Protein AF-A0A3D2S5K7-F1 (afdb_monomer_lite)

Secondary structure (DSSP, 8-state):
-EEEEESS---HHHHHHHHHHTT--GGGEEEEE--SSGGGHHHHHHHTTHHHHHHHHHT----SS---HHHHHHHHHHHS-SEEEEEEEEETTTT-GGGGHHHHHHHHHHHHHTTEEEEEEEEEGGG--TTTHHHHHTT-SEEEEPPPP-

Structure (mmCIF, N/CA/C/O backbone):
data_AF-A0A3D2S5K7-F1
#
_entry.id   AF-A0A3D2S5K7-F1
#
loop_
_atom_site.group_PDB
_atom_site.id
_atom_site.type_symbol
_atom_site.label_atom_id
_atom_site.label_alt_id
_atom_site.label_comp_id
_atom_site.label_asym_id
_atom_site.label_entity_id
_atom_site.label_seq_id
_atom_site.pdbx_PDB_ins_code
_atom_site.Cartn_x
_atom_site.Cartn_y
_atom_site.Cartn_z
_atom_site.occupancy
_atom_site.B_iso_or_equiv
_atom_site.auth_seq_id
_atom_site.auth_comp_id
_atom_site.auth_asym_id
_atom_site.auth_atom_id
_atom_site.pdbx_PDB_model_num
ATOM 1 N N . ILE A 1 1 ? 18.598 -6.506 -13.836 1.00 95.75 1 ILE A N 1
ATOM 2 C CA . ILE A 1 1 ? 17.873 -5.226 -13.661 1.00 95.75 1 ILE A CA 1
ATOM 3 C C . ILE A 1 1 ? 18.168 -4.800 -12.238 1.00 95.75 1 ILE A C 1
ATOM 5 O O . ILE A 1 1 ? 18.176 -5.680 -11.385 1.00 95.75 1 ILE A O 1
ATOM 9 N N . LEU A 1 2 ? 18.479 -3.531 -11.997 1.00 97.44 2 LEU A N 1
ATOM 10 C CA . LEU A 1 2 ? 18.620 -2.984 -10.652 1.00 97.44 2 LEU A CA 1
ATOM 11 C C . LEU A 1 2 ? 17.395 -2.135 -10.353 1.00 97.44 2 LEU A C 1
ATOM 13 O O . LEU A 1 2 ? 17.102 -1.219 -11.114 1.00 97.44 2 LEU A O 1
ATOM 17 N N . VAL A 1 3 ? 16.705 -2.450 -9.263 1.00 97.44 3 VAL A N 1
ATOM 18 C CA . VAL A 1 3 ? 15.635 -1.616 -8.716 1.00 97.44 3 VAL A CA 1
ATOM 19 C C . VAL A 1 3 ? 16.204 -0.959 -7.468 1.00 97.44 3 VAL A C 1
ATOM 21 O O . VAL A 1 3 ? 16.440 -1.618 -6.457 1.00 97.44 3 VAL A O 1
ATOM 24 N N . CYS A 1 4 ? 16.531 0.319 -7.585 1.00 97.56 4 CYS A N 1
ATOM 25 C CA . CYS A 1 4 ? 17.242 1.074 -6.571 1.00 97.56 4 CYS A CA 1
ATOM 26 C C . CYS A 1 4 ? 16.236 1.855 -5.734 1.00 97.56 4 CYS A C 1
ATOM 28 O O . CYS A 1 4 ? 15.699 2.853 -6.208 1.00 97.56 4 CYS A O 1
ATOM 30 N N . ARG A 1 5 ? 15.993 1.410 -4.498 1.00 97.38 5 ARG A N 1
ATOM 31 C CA . ARG A 1 5 ? 15.153 2.156 -3.558 1.00 97.38 5 ARG A CA 1
ATOM 32 C C . ARG A 1 5 ? 15.849 3.445 -3.130 1.00 97.38 5 ARG A C 1
ATOM 34 O O . ARG A 1 5 ? 17.005 3.380 -2.711 1.00 97.38 5 ARG A O 1
ATOM 41 N N . THR A 1 6 ? 15.161 4.582 -3.215 1.00 96.25 6 THR A N 1
ATOM 42 C CA . THR A 1 6 ? 15.743 5.883 -2.862 1.00 96.25 6 THR A CA 1
ATOM 43 C C . THR A 1 6 ? 14.761 6.826 -2.178 1.00 96.25 6 THR A C 1
ATOM 45 O O . THR A 1 6 ? 13.576 6.834 -2.475 1.00 96.25 6 THR A O 1
ATOM 48 N N . GLU A 1 7 ? 15.276 7.682 -1.298 1.00 95.88 7 GLU A N 1
ATOM 49 C CA . GLU A 1 7 ? 14.521 8.818 -0.741 1.00 95.88 7 GLU A CA 1
ATOM 50 C C . GLU A 1 7 ? 14.590 10.051 -1.664 1.00 95.88 7 GLU A C 1
ATOM 52 O O . GLU A 1 7 ? 13.714 10.911 -1.649 1.00 95.88 7 GLU A O 1
ATOM 57 N N . TYR A 1 8 ? 15.631 10.132 -2.503 1.00 95.38 8 TYR A N 1
ATOM 58 C CA . TYR A 1 8 ? 15.890 11.245 -3.419 1.00 95.38 8 TYR A CA 1
ATOM 59 C C . TYR A 1 8 ? 16.073 10.761 -4.867 1.00 95.38 8 TYR A C 1
ATOM 61 O O . TYR A 1 8 ? 16.479 9.611 -5.077 1.00 95.38 8 TYR A O 1
ATOM 69 N N . PRO A 1 9 ? 15.851 11.628 -5.876 1.00 95.50 9 PRO A N 1
ATOM 70 C CA . PRO A 1 9 ? 16.035 11.260 -7.278 1.00 95.50 9 PRO A CA 1
ATOM 71 C C . PRO A 1 9 ? 17.471 10.831 -7.619 1.00 95.50 9 PRO A C 1
ATOM 73 O O . PRO A 1 9 ? 18.453 11.491 -7.261 1.00 95.50 9 PRO A O 1
ATOM 76 N N . LEU A 1 10 ? 17.600 9.758 -8.398 1.00 94.62 10 LEU A N 1
ATOM 77 C CA . LEU A 1 10 ? 18.853 9.263 -8.955 1.00 94.62 10 LEU A CA 1
ATOM 78 C C . LEU A 1 10 ? 19.224 10.054 -10.203 1.00 94.62 10 LEU A C 1
ATOM 80 O O . LEU A 1 10 ? 18.713 9.834 -11.307 1.00 94.62 10 LEU A O 1
ATOM 84 N N . ASN A 1 11 ? 20.208 10.935 -10.050 1.00 95.12 11 ASN A N 1
ATOM 85 C CA . ASN A 1 11 ? 20.770 11.652 -11.184 1.00 95.12 11 ASN A CA 1
ATOM 86 C C . ASN A 1 11 ? 21.479 10.706 -12.183 1.00 95.12 11 ASN A C 1
ATOM 88 O O . ASN A 1 11 ? 21.852 9.565 -11.887 1.00 95.12 11 ASN A O 1
ATOM 92 N N . LYS A 1 12 ? 21.710 11.213 -13.399 1.00 95.25 12 LYS A N 1
ATOM 93 C CA . LYS A 1 12 ? 22.308 10.439 -14.501 1.00 95.25 12 LYS A CA 1
ATOM 94 C C . LYS A 1 12 ? 23.715 9.918 -14.192 1.00 95.25 12 LYS A C 1
ATOM 96 O O . LYS A 1 12 ? 24.109 8.890 -14.736 1.00 95.25 12 LYS A O 1
ATOM 101 N N . GLU A 1 13 ? 24.488 10.619 -13.366 1.00 97.31 13 GLU A N 1
ATOM 102 C CA . GLU A 1 13 ? 25.849 10.202 -13.023 1.00 97.31 13 GLU A CA 1
ATOM 103 C C . GLU A 1 13 ? 25.843 8.973 -12.108 1.00 97.31 13 GLU A C 1
ATOM 105 O O . GLU A 1 13 ? 26.546 8.000 -12.387 1.00 97.31 13 GLU A O 1
ATOM 110 N N . ILE A 1 14 ? 24.998 8.978 -11.073 1.00 96.44 14 ILE A N 1
ATOM 111 C CA . ILE A 1 14 ? 24.825 7.835 -10.170 1.00 96.44 14 ILE A CA 1
ATOM 112 C C . ILE A 1 14 ? 24.326 6.624 -10.963 1.00 96.44 14 ILE A C 1
ATOM 114 O O . ILE A 1 14 ? 24.903 5.542 -10.848 1.00 96.44 14 ILE A O 1
ATOM 118 N N . ARG A 1 15 ? 23.338 6.812 -11.852 1.00 97.06 15 ARG A N 1
ATOM 119 C CA . ARG A 1 15 ? 22.837 5.732 -12.722 1.00 97.06 15 ARG A CA 1
ATOM 120 C C . ARG A 1 15 ? 23.941 5.123 -13.594 1.00 97.06 15 ARG A C 1
ATOM 122 O O . ARG A 1 15 ? 24.021 3.902 -13.699 1.00 97.06 15 ARG A O 1
ATOM 129 N N . ARG A 1 16 ? 24.840 5.938 -14.169 1.00 97.62 16 ARG A N 1
ATOM 130 C CA . ARG A 1 16 ? 26.006 5.444 -14.937 1.00 97.62 16 ARG A CA 1
ATOM 131 C C . ARG A 1 16 ? 26.974 4.636 -14.079 1.00 97.62 16 ARG A C 1
ATOM 133 O O . ARG A 1 16 ? 27.435 3.591 -14.526 1.00 97.62 16 ARG A O 1
ATOM 140 N N . LYS A 1 17 ? 27.286 5.110 -12.870 1.00 97.88 17 LYS A N 1
ATOM 141 C CA . LYS A 1 17 ? 28.186 4.407 -11.943 1.00 97.88 17 LYS A CA 1
ATOM 142 C C . LYS A 1 17 ? 27.607 3.050 -11.545 1.00 97.88 17 LYS A C 1
ATOM 144 O O . LYS A 1 17 ? 28.304 2.049 -11.661 1.00 97.88 17 LYS A O 1
ATOM 149 N N . LEU A 1 18 ? 26.330 3.002 -11.163 1.00 97.81 18 LEU A N 1
ATOM 150 C CA . LEU A 1 18 ? 25.632 1.751 -10.843 1.00 97.81 18 LEU A CA 1
ATOM 151 C C . LEU A 1 18 ? 25.636 0.780 -12.029 1.00 97.81 18 LEU A C 1
ATOM 153 O O . LEU A 1 18 ? 25.973 -0.389 -11.866 1.00 97.81 18 LEU A O 1
ATOM 157 N N . ALA A 1 19 ? 25.330 1.274 -13.231 1.00 97.75 19 ALA A N 1
ATOM 158 C CA . ALA A 1 19 ? 25.358 0.472 -14.450 1.00 97.75 19 ALA A CA 1
ATOM 159 C C . ALA A 1 19 ? 26.738 -0.157 -14.704 1.00 97.75 19 ALA A C 1
ATOM 161 O O . ALA A 1 19 ? 26.832 -1.357 -14.964 1.00 97.75 19 ALA A O 1
ATOM 162 N N . LEU A 1 20 ? 27.804 0.640 -14.568 1.00 97.62 20 LEU A N 1
ATOM 163 C CA . LEU A 1 20 ? 29.185 0.199 -14.748 1.00 97.62 20 LEU A CA 1
ATOM 164 C C . LEU A 1 20 ? 29.601 -0.838 -13.694 1.00 97.62 20 LEU A C 1
ATOM 166 O O . LEU A 1 20 ? 30.074 -1.912 -14.053 1.00 97.62 20 LEU A O 1
ATOM 170 N N . PHE A 1 21 ? 29.413 -0.537 -12.405 1.00 98.06 21 PHE A N 1
ATOM 1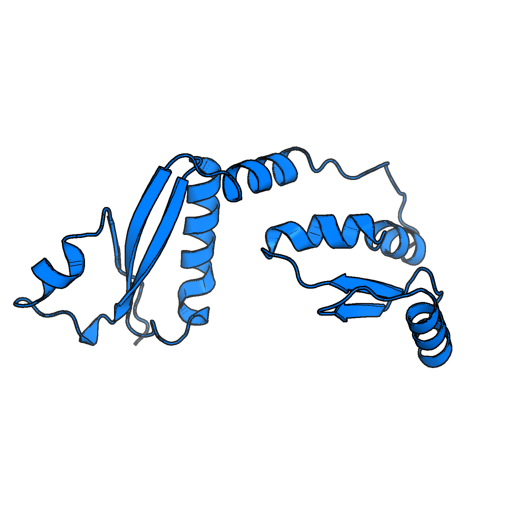71 C CA . PHE A 1 21 ? 29.889 -1.396 -11.313 1.00 98.06 21 PHE A CA 1
ATOM 172 C C . PHE A 1 21 ? 29.100 -2.696 -11.177 1.00 98.06 21 PHE A C 1
ATOM 174 O O . PHE A 1 21 ? 29.663 -3.714 -10.782 1.00 98.06 21 PHE A O 1
ATOM 181 N N . CYS A 1 22 ? 27.815 -2.688 -11.523 1.00 97.56 22 CYS A N 1
ATOM 182 C CA . CYS A 1 22 ? 26.976 -3.881 -11.472 1.00 97.56 22 CYS A CA 1
ATOM 183 C C . CYS A 1 22 ? 26.866 -4.598 -12.825 1.00 97.56 22 CYS A C 1
ATOM 185 O O . CYS A 1 22 ? 26.122 -5.572 -12.926 1.00 97.56 22 CYS A O 1
ATOM 187 N N . ASN A 1 23 ? 27.575 -4.125 -13.858 1.00 96.81 23 ASN A N 1
ATOM 188 C CA . ASN A 1 23 ? 27.563 -4.681 -15.211 1.00 96.81 23 ASN A CA 1
ATOM 189 C C . ASN A 1 23 ? 26.139 -4.860 -15.783 1.00 96.81 23 ASN A C 1
ATOM 191 O O . ASN A 1 23 ? 25.763 -5.918 -16.295 1.00 96.81 23 ASN A O 1
ATOM 195 N N . VAL A 1 24 ? 25.317 -3.816 -15.671 1.00 96.12 24 VAL A N 1
ATOM 196 C CA . VAL A 1 24 ? 23.969 -3.769 -16.253 1.00 96.12 24 VAL A CA 1
ATOM 197 C C . VAL A 1 24 ? 23.866 -2.626 -17.258 1.00 96.12 24 VAL A C 1
ATOM 199 O O . VAL A 1 24 ? 24.577 -1.631 -17.168 1.00 96.12 24 VAL A O 1
ATOM 202 N N . ASN A 1 25 ? 22.956 -2.743 -18.228 1.00 95.25 25 ASN A N 1
ATOM 203 C CA . ASN A 1 25 ? 22.639 -1.618 -19.108 1.00 95.25 25 ASN A CA 1
ATOM 204 C C . ASN A 1 25 ? 22.125 -0.437 -18.263 1.00 95.25 25 ASN A C 1
ATOM 206 O O . ASN A 1 25 ? 21.345 -0.658 -17.339 1.00 95.25 25 ASN A O 1
ATOM 210 N N . ILE A 1 26 ? 22.518 0.795 -18.599 1.00 94.94 26 ILE A N 1
ATOM 211 C CA . ILE A 1 26 ? 22.078 2.005 -17.887 1.00 94.94 26 ILE A CA 1
ATOM 212 C C . ILE A 1 26 ? 20.555 2.140 -17.820 1.00 94.94 26 ILE A C 1
ATOM 214 O O . ILE A 1 26 ? 20.030 2.540 -16.787 1.00 94.94 26 ILE A O 1
ATOM 218 N N . ASN A 1 27 ? 19.845 1.729 -18.872 1.00 93.81 27 ASN A N 1
ATOM 219 C CA . ASN A 1 27 ? 18.387 1.741 -18.893 1.00 93.81 27 ASN A CA 1
ATOM 220 C C . ASN A 1 27 ? 17.811 0.737 -17.885 1.00 93.81 27 ASN A C 1
ATOM 222 O O . ASN A 1 27 ? 16.724 0.945 -17.383 1.00 93.81 27 ASN A O 1
ATOM 226 N N . ALA A 1 28 ? 18.551 -0.319 -17.527 1.00 96.44 28 ALA A N 1
ATOM 227 C CA . ALA A 1 28 ? 18.151 -1.310 -16.528 1.00 96.44 28 ALA A CA 1
ATOM 228 C C . ALA A 1 28 ? 18.476 -0.903 -15.076 1.00 96.44 28 ALA A C 1
ATOM 230 O O . ALA A 1 28 ? 18.436 -1.774 -14.202 1.00 96.44 28 ALA A O 1
ATOM 231 N N . VAL A 1 29 ? 18.817 0.370 -14.833 1.00 97.75 29 VAL A N 1
ATOM 232 C CA . VAL A 1 29 ? 18.932 0.986 -13.502 1.00 97.75 29 VAL A CA 1
ATOM 233 C C . VAL A 1 29 ? 17.671 1.811 -13.242 1.00 97.75 29 VAL A C 1
ATOM 235 O O . VAL A 1 29 ? 17.545 2.935 -13.731 1.00 97.75 29 VAL A O 1
ATOM 238 N N . ILE A 1 30 ? 16.753 1.221 -12.483 1.00 98.00 30 ILE A N 1
ATOM 239 C CA . ILE A 1 30 ? 15.396 1.705 -12.217 1.00 98.00 30 ILE A CA 1
ATOM 240 C C . ILE A 1 30 ? 15.372 2.391 -10.860 1.00 98.00 30 ILE A C 1
ATOM 242 O O . ILE A 1 30 ? 15.797 1.806 -9.863 1.00 98.00 30 ILE A O 1
ATOM 246 N N . GLU A 1 31 ? 14.869 3.616 -10.813 1.00 97.69 31 GLU A N 1
ATOM 247 C CA . GLU A 1 31 ? 14.627 4.317 -9.556 1.00 97.69 31 GLU A CA 1
ATOM 248 C C . GLU A 1 31 ? 13.311 3.852 -8.933 1.00 97.69 31 GLU A C 1
ATOM 250 O O . GLU A 1 31 ? 12.251 3.920 -9.542 1.00 97.69 31 GLU A O 1
ATOM 255 N N . ALA A 1 32 ? 13.378 3.376 -7.697 1.00 97.44 32 ALA A N 1
ATOM 256 C CA . ALA A 1 32 ? 12.218 3.098 -6.867 1.00 97.44 32 ALA A CA 1
ATOM 257 C C . ALA A 1 32 ? 12.190 4.130 -5.739 1.00 97.44 32 ALA A C 1
ATOM 259 O O . ALA A 1 32 ? 12.513 3.822 -4.590 1.00 97.44 32 ALA A O 1
ATOM 260 N N . ILE A 1 33 ? 11.873 5.373 -6.104 1.00 97.25 33 ILE A N 1
ATOM 261 C CA . ILE A 1 33 ? 11.755 6.463 -5.139 1.00 97.25 33 ILE A CA 1
ATOM 262 C C . ILE A 1 33 ? 10.612 6.180 -4.157 1.00 97.25 33 ILE A C 1
ATOM 264 O O . ILE A 1 33 ? 9.603 5.577 -4.541 1.00 97.25 33 ILE A O 1
ATOM 268 N N . ASP A 1 34 ? 10.767 6.596 -2.902 1.00 97.31 34 ASP A N 1
ATOM 269 C CA . ASP A 1 34 ? 9.690 6.529 -1.920 1.00 97.31 34 ASP A CA 1
ATOM 270 C C . ASP A 1 34 ? 8.453 7.293 -2.434 1.00 97.31 34 ASP A C 1
ATOM 272 O O . ASP A 1 34 ? 8.542 8.378 -3.014 1.00 97.31 34 ASP A O 1
ATOM 276 N N . VAL A 1 35 ? 7.285 6.681 -2.247 1.00 96.62 35 VAL A N 1
ATOM 277 C CA . VAL A 1 35 ? 5.982 7.186 -2.693 1.00 96.62 35 VAL A CA 1
ATOM 278 C C . VAL A 1 35 ? 5.005 7.219 -1.523 1.00 96.62 35 VAL A C 1
ATOM 280 O O . VAL A 1 35 ? 5.136 6.442 -0.578 1.00 96.62 35 VAL A O 1
ATOM 283 N N . ASP A 1 36 ? 3.996 8.088 -1.609 1.00 93.81 36 ASP A N 1
ATOM 284 C CA . ASP A 1 36 ? 3.036 8.334 -0.522 1.00 93.81 36 ASP A CA 1
ATOM 285 C C . ASP A 1 36 ? 2.233 7.089 -0.127 1.00 93.81 36 ASP A C 1
ATOM 287 O O . ASP A 1 36 ? 1.793 6.946 1.014 1.00 93.81 36 ASP A O 1
ATOM 291 N N . THR A 1 37 ? 2.004 6.182 -1.077 1.00 95.56 37 THR A N 1
ATOM 292 C CA . THR A 1 37 ? 1.306 4.929 -0.817 1.00 95.56 37 THR A CA 1
ATOM 293 C C . THR A 1 37 ? 1.826 3.791 -1.684 1.00 95.56 37 THR A C 1
ATOM 295 O O . THR A 1 37 ? 2.268 3.997 -2.814 1.00 95.56 37 THR A O 1
ATOM 298 N N . ILE A 1 38 ? 1.716 2.555 -1.187 1.00 95.69 38 ILE A N 1
ATOM 299 C CA . ILE A 1 38 ? 2.112 1.344 -1.924 1.00 95.69 38 ILE A CA 1
ATOM 300 C C . ILE A 1 38 ? 1.416 1.238 -3.290 1.00 95.69 38 ILE A C 1
ATOM 302 O O . ILE A 1 38 ? 1.960 0.652 -4.222 1.00 95.69 38 ILE A O 1
ATOM 306 N N . TYR A 1 39 ? 0.239 1.850 -3.434 1.00 97.38 39 TYR A N 1
ATOM 307 C CA . TYR A 1 39 ? -0.531 1.847 -4.674 1.00 97.38 39 TYR A CA 1
ATOM 308 C C . TYR A 1 39 ? 0.045 2.770 -5.759 1.00 97.38 39 TYR A C 1
ATOM 310 O O . TYR A 1 39 ? -0.301 2.613 -6.928 1.00 97.38 39 TYR A O 1
ATOM 318 N N . ASP A 1 40 ? 0.939 3.700 -5.415 1.00 97.50 40 ASP A N 1
ATOM 319 C CA . ASP A 1 40 ? 1.660 4.526 -6.393 1.00 97.50 40 ASP A CA 1
ATOM 320 C C . ASP A 1 40 ? 2.860 3.787 -7.006 1.00 97.50 40 ASP A C 1
ATOM 322 O O . ASP A 1 40 ? 3.315 4.152 -8.092 1.00 97.50 40 ASP A O 1
ATOM 326 N N . VAL A 1 41 ? 3.358 2.726 -6.355 1.00 97.06 41 VAL A N 1
ATOM 327 C CA . VAL A 1 41 ? 4.541 1.972 -6.802 1.00 97.06 41 VAL A CA 1
ATOM 328 C C . VAL A 1 41 ? 4.402 1.475 -8.248 1.00 97.06 41 VAL A C 1
ATOM 330 O O . VAL A 1 41 ? 5.330 1.711 -9.024 1.00 97.06 41 VAL A O 1
ATOM 333 N N . PRO A 1 42 ? 3.274 0.871 -8.684 1.00 95.88 42 PRO A N 1
ATOM 334 C CA . PRO A 1 42 ? 3.117 0.450 -10.076 1.00 95.88 4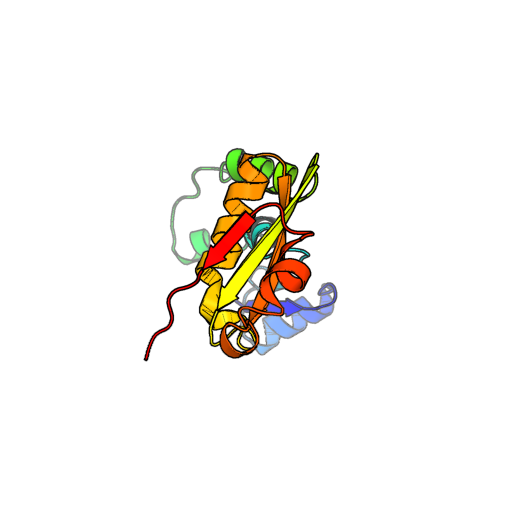2 PRO A CA 1
ATOM 335 C C . PRO A 1 42 ? 3.250 1.601 -11.081 1.00 95.88 42 PRO A C 1
ATOM 337 O O . PRO A 1 42 ? 3.881 1.431 -12.121 1.00 95.88 42 PRO A O 1
ATOM 340 N N . LEU A 1 43 ? 2.707 2.784 -10.769 1.00 96.31 43 LEU A N 1
ATOM 341 C CA . LEU A 1 43 ? 2.805 3.958 -11.644 1.00 96.31 43 LEU A CA 1
ATOM 342 C C . LEU A 1 43 ? 4.227 4.526 -11.683 1.00 96.31 43 LEU A C 1
ATOM 344 O O . LEU A 1 43 ? 4.697 4.927 -12.748 1.00 96.31 43 LEU A O 1
ATOM 348 N N . SER A 1 44 ? 4.909 4.543 -10.535 1.00 96.81 44 SER A N 1
ATOM 349 C CA . SER A 1 44 ? 6.304 4.978 -10.424 1.00 96.81 44 SER A CA 1
ATOM 350 C C . SER A 1 44 ? 7.233 4.079 -11.247 1.00 96.81 44 SER A C 1
ATOM 352 O O . SER A 1 44 ? 8.007 4.562 -12.072 1.00 96.81 44 SER A O 1
ATOM 354 N N . LEU A 1 45 ? 7.081 2.757 -11.122 1.00 96.69 45 LEU A N 1
ATOM 355 C CA . LEU A 1 45 ? 7.891 1.785 -11.860 1.00 96.69 45 LEU A CA 1
ATOM 356 C C . LEU A 1 45 ? 7.580 1.757 -13.363 1.00 96.69 45 LEU A C 1
ATOM 358 O O . LEU A 1 45 ? 8.502 1.575 -14.159 1.00 96.69 45 LEU A O 1
ATOM 362 N N . LEU A 1 46 ? 6.318 1.969 -13.756 1.00 95.69 46 LEU A N 1
ATOM 363 C CA . LEU A 1 46 ? 5.937 2.131 -15.163 1.00 95.69 46 LEU A CA 1
ATOM 364 C C . LEU A 1 46 ? 6.606 3.371 -15.773 1.00 95.69 46 LEU A C 1
ATOM 366 O O . LEU A 1 46 ? 7.144 3.309 -16.873 1.00 95.69 46 LEU A O 1
ATOM 370 N N . LYS A 1 47 ? 6.635 4.495 -15.046 1.00 95.19 47 LYS A N 1
ATOM 371 C CA . LYS A 1 47 ? 7.311 5.724 -15.497 1.00 95.19 47 LYS A CA 1
ATOM 372 C C . LYS A 1 47 ? 8.815 5.518 -15.716 1.00 95.19 47 LYS A C 1
ATOM 374 O O . LYS A 1 47 ? 9.393 6.151 -16.596 1.00 95.19 47 LYS A O 1
ATOM 379 N N . GLU A 1 48 ? 9.435 4.638 -14.938 1.00 96.06 48 GLU A N 1
ATOM 380 C CA . GLU A 1 48 ? 10.844 4.256 -15.083 1.00 96.06 48 GLU A CA 1
ATOM 381 C C . GLU A 1 48 ? 11.083 3.173 -16.155 1.00 96.06 48 GLU A C 1
ATOM 383 O O . GLU A 1 48 ? 12.231 2.804 -16.406 1.00 96.06 48 GLU A O 1
ATOM 388 N N . GLY A 1 49 ? 10.028 2.673 -16.810 1.00 95.00 49 GLY A N 1
ATOM 389 C CA . GLY A 1 49 ? 10.111 1.705 -17.909 1.00 95.00 49 GLY A CA 1
ATOM 390 C C . GLY A 1 49 ? 10.542 0.302 -17.476 1.00 95.00 49 GLY A C 1
ATOM 391 O O . GLY A 1 49 ? 11.134 -0.440 -18.266 1.00 95.00 49 GLY A O 1
ATOM 392 N N . LEU A 1 50 ? 10.305 -0.070 -16.210 1.00 96.50 50 LEU A N 1
ATOM 393 C CA . LEU A 1 50 ? 10.692 -1.385 -15.691 1.00 96.50 50 LEU A CA 1
ATOM 394 C C . LEU A 1 50 ? 10.044 -2.524 -16.492 1.00 96.50 50 LEU A C 1
ATOM 396 O O . LEU A 1 50 ? 10.711 -3.510 -16.812 1.00 96.50 50 LEU A O 1
ATOM 400 N N . ASP A 1 51 ? 8.761 -2.390 -16.806 1.00 95.31 51 ASP A N 1
ATOM 401 C CA . ASP A 1 51 ? 7.970 -3.342 -17.583 1.00 95.31 51 ASP A CA 1
ATOM 402 C C . ASP A 1 51 ? 8.563 -3.573 -18.979 1.00 95.31 51 ASP A C 1
ATOM 404 O O . ASP A 1 51 ? 8.806 -4.723 -19.355 1.00 95.31 51 ASP A O 1
ATOM 408 N N . ASP A 1 52 ? 8.920 -2.505 -19.693 1.00 94.50 52 ASP A N 1
ATOM 409 C CA . ASP A 1 52 ? 9.554 -2.579 -21.013 1.00 94.50 52 ASP A CA 1
ATOM 410 C C . ASP A 1 52 ? 10.860 -3.370 -20.987 1.00 94.50 52 ASP A C 1
ATOM 412 O O . ASP A 1 52 ? 11.140 -4.208 -21.854 1.00 94.50 52 ASP A O 1
ATOM 416 N N . ILE A 1 53 ? 11.669 -3.140 -19.957 1.00 95.31 53 ILE A N 1
ATOM 417 C CA . ILE A 1 53 ? 12.966 -3.799 -19.806 1.00 95.31 53 ILE A CA 1
ATOM 418 C C . ILE A 1 53 ? 12.786 -5.272 -19.448 1.00 95.31 53 ILE A C 1
ATOM 420 O O . ILE A 1 53 ? 13.550 -6.114 -19.933 1.00 95.31 53 ILE A O 1
ATOM 424 N N . VAL A 1 54 ? 11.794 -5.599 -18.618 1.00 96.06 54 VAL A N 1
ATOM 425 C CA . VAL A 1 54 ? 11.447 -6.985 -18.284 1.00 96.06 54 VAL A CA 1
ATOM 426 C C . VAL A 1 54 ? 10.963 -7.724 -19.532 1.00 96.06 54 VAL A C 1
ATOM 428 O O . VAL A 1 54 ? 11.522 -8.776 -19.851 1.00 96.06 54 VAL A O 1
ATOM 431 N N . LEU A 1 55 ? 10.007 -7.162 -20.282 1.00 96.00 55 LEU A N 1
ATOM 432 C CA . LEU A 1 55 ? 9.480 -7.761 -21.515 1.00 96.00 55 LEU A CA 1
ATOM 433 C C . LEU A 1 55 ? 10.588 -7.985 -22.549 1.00 96.00 55 LEU A C 1
ATOM 435 O O . LEU A 1 55 ? 10.730 -9.091 -23.075 1.00 96.00 55 LEU A O 1
ATOM 439 N N . SER A 1 56 ? 11.433 -6.973 -22.773 1.00 94.19 56 SER A N 1
ATOM 440 C CA . SER A 1 56 ? 12.572 -7.062 -23.690 1.00 94.19 56 SER A CA 1
ATOM 441 C C . SER A 1 56 ? 13.548 -8.176 -23.293 1.00 94.19 56 SER A C 1
ATOM 443 O O . SER A 1 56 ? 13.940 -8.991 -24.132 1.00 94.19 56 SER A O 1
ATOM 445 N N . LYS A 1 57 ? 13.913 -8.272 -22.006 1.00 94.38 57 LYS A N 1
ATOM 446 C CA . LYS A 1 57 ? 14.845 -9.301 -21.514 1.00 94.38 57 LYS A CA 1
ATOM 447 C C . LYS A 1 57 ? 14.274 -10.712 -21.583 1.00 94.38 57 LYS A C 1
ATOM 449 O O . LYS A 1 57 ? 15.037 -11.647 -21.821 1.00 94.38 57 LYS A O 1
ATOM 454 N N . LEU A 1 58 ? 12.966 -10.859 -21.392 1.00 97.06 58 LEU A N 1
ATOM 455 C CA . LEU A 1 58 ? 12.263 -12.137 -21.497 1.00 97.06 58 LEU A CA 1
ATOM 456 C C . LEU A 1 58 ? 11.849 -12.483 -22.935 1.00 97.06 58 LEU A C 1
ATOM 458 O O . LEU A 1 58 ? 11.343 -13.578 -23.162 1.00 97.06 58 LEU A O 1
ATOM 462 N N . ARG A 1 59 ? 12.095 -11.591 -23.907 1.00 96.38 59 ARG A N 1
ATOM 463 C CA . ARG A 1 59 ? 11.671 -11.732 -25.312 1.00 96.38 59 ARG A CA 1
ATOM 464 C C . ARG A 1 59 ? 10.156 -11.922 -25.454 1.00 96.38 59 ARG A C 1
ATOM 466 O O . ARG A 1 59 ? 9.699 -12.666 -26.319 1.00 96.38 59 ARG A O 1
ATOM 473 N N . LEU A 1 60 ? 9.391 -11.255 -24.594 1.00 96.62 60 LEU A N 1
ATOM 474 C CA . LEU A 1 60 ? 7.934 -11.252 -24.643 1.00 96.62 60 LEU A CA 1
ATOM 475 C C . LEU A 1 60 ? 7.438 -10.099 -25.530 1.00 96.62 60 LEU A C 1
ATOM 477 O O . LEU A 1 60 ? 8.059 -9.033 -25.545 1.00 96.62 60 LEU A O 1
ATOM 481 N N . PRO A 1 61 ? 6.337 -10.287 -26.277 1.00 93.44 61 PRO A N 1
ATOM 482 C CA . PRO A 1 61 ? 5.763 -9.219 -27.086 1.00 93.44 61 PRO A CA 1
ATOM 483 C C . PRO A 1 61 ? 5.203 -8.102 -26.194 1.00 93.44 61 PRO A C 1
ATOM 485 O O . PRO A 1 61 ? 4.536 -8.371 -25.195 1.00 93.44 61 PRO A O 1
ATOM 488 N N . LYS A 1 62 ? 5.440 -6.843 -26.583 1.00 89.50 62 LYS A N 1
ATOM 489 C CA . LYS A 1 62 ? 4.773 -5.678 -25.988 1.00 89.50 62 LYS A CA 1
ATOM 490 C C . LYS A 1 62 ? 3.492 -5.396 -26.773 1.00 89.50 62 LYS A C 1
ATOM 492 O O . LYS A 1 62 ? 3.556 -4.952 -27.916 1.00 89.50 62 LYS A O 1
ATOM 497 N N . ASN A 1 63 ? 2.337 -5.630 -26.156 1.00 87.19 63 ASN A N 1
ATOM 498 C CA . ASN A 1 63 ? 1.021 -5.442 -26.780 1.00 87.19 63 ASN A CA 1
ATOM 499 C C . ASN A 1 63 ? 0.460 -4.020 -26.564 1.00 87.19 63 ASN A C 1
ATOM 501 O O . ASN A 1 63 ? -0.740 -3.850 -26.369 1.00 87.19 63 ASN A O 1
ATOM 505 N N . GLY A 1 64 ? 1.328 -3.005 -26.595 1.00 87.50 64 GLY A N 1
ATOM 506 C CA . GLY A 1 64 ? 0.987 -1.616 -26.275 1.00 87.50 64 GLY A CA 1
ATOM 507 C C . GLY A 1 64 ? 1.253 -1.243 -24.815 1.00 87.50 64 GLY A C 1
ATOM 508 O O . GLY A 1 64 ? 1.974 -1.944 -24.107 1.00 87.50 64 GLY A O 1
ATOM 509 N N . GLU A 1 65 ? 0.705 -0.103 -24.399 1.00 90.19 65 GLU A N 1
ATOM 510 C CA . GLU A 1 65 ? 0.779 0.386 -23.019 1.00 90.19 65 GLU A CA 1
ATOM 511 C C . GLU A 1 65 ? -0.253 -0.330 -22.131 1.00 90.19 65 GLU A C 1
ATOM 513 O O . GLU A 1 65 ? -1.362 -0.608 -22.600 1.00 90.19 65 GLU A O 1
ATOM 518 N N . PRO A 1 66 ? 0.067 -0.620 -20.856 1.00 91.88 66 PRO A N 1
ATOM 519 C CA . PRO A 1 66 ? -0.886 -1.243 -19.947 1.00 91.88 66 PRO A CA 1
ATOM 520 C C . PRO A 1 66 ? -2.075 -0.312 -19.677 1.00 91.88 66 PRO A C 1
ATOM 522 O O . PRO A 1 66 ? -1.906 0.860 -19.326 1.00 91.88 66 PRO A O 1
ATOM 525 N N . ASP A 1 67 ? -3.293 -0.845 -19.789 1.00 94.38 67 ASP A N 1
ATOM 526 C CA . ASP A 1 67 ? -4.489 -0.127 -19.354 1.00 94.38 67 ASP A CA 1
ATOM 527 C C . ASP A 1 67 ? -4.543 -0.091 -17.823 1.00 94.38 67 ASP A C 1
ATOM 529 O O . ASP A 1 67 ? -4.751 -1.101 -17.151 1.00 94.38 67 ASP A O 1
ATOM 533 N N . LEU A 1 68 ? -4.338 1.105 -17.274 1.00 95.50 68 LEU A N 1
ATOM 534 C CA . LEU A 1 68 ? -4.352 1.375 -15.838 1.00 95.50 68 LEU A CA 1
ATOM 535 C C . LEU A 1 68 ? -5.523 2.272 -15.431 1.00 95.50 68 LEU A C 1
ATOM 537 O O . LEU A 1 68 ? -5.455 2.930 -14.392 1.00 95.50 68 LEU A O 1
ATOM 541 N N . THR A 1 69 ? -6.587 2.331 -16.235 1.00 96.88 69 THR A N 1
ATOM 542 C CA . THR A 1 69 ? -7.744 3.205 -15.982 1.00 96.88 69 THR A CA 1
ATOM 543 C C . THR A 1 69 ? -8.349 2.946 -14.601 1.00 96.88 69 THR A C 1
ATOM 545 O O . THR A 1 69 ? -8.414 3.864 -13.784 1.00 96.88 69 THR A O 1
ATOM 548 N N . THR A 1 70 ? -8.668 1.688 -14.278 1.00 96.75 70 THR A N 1
ATOM 549 C CA . THR A 1 70 ? -9.219 1.304 -12.964 1.00 96.75 70 THR A CA 1
ATOM 550 C C . THR A 1 70 ? -8.260 1.612 -11.811 1.00 96.75 70 THR A C 1
ATOM 552 O O . THR A 1 70 ? -8.689 2.024 -10.736 1.00 96.75 70 THR A O 1
ATOM 555 N N . TRP A 1 71 ? -6.950 1.459 -12.026 1.00 97.31 71 TRP A N 1
ATOM 556 C CA . TRP A 1 71 ? -5.942 1.727 -10.997 1.00 97.31 71 TRP A CA 1
ATOM 557 C C . TRP A 1 71 ? -5.815 3.222 -10.690 1.00 97.31 71 TRP A C 1
ATOM 559 O O . TRP A 1 71 ? -5.758 3.633 -9.531 1.00 97.31 71 TRP A O 1
ATOM 569 N N . LYS A 1 72 ? -5.810 4.054 -11.737 1.00 97.00 72 LYS A N 1
ATOM 570 C CA . LYS A 1 72 ? -5.782 5.517 -11.615 1.00 97.00 72 LYS A CA 1
ATOM 571 C C . LYS A 1 72 ? -7.058 6.046 -10.966 1.00 97.00 72 LYS A C 1
ATOM 573 O O . LYS A 1 72 ? -6.977 6.957 -10.146 1.00 97.00 72 LYS A O 1
ATOM 578 N N . GLU A 1 73 ? -8.211 5.463 -11.287 1.00 97.38 73 GLU A N 1
ATOM 579 C CA . GLU A 1 73 ? -9.480 5.798 -10.638 1.00 97.38 73 GLU A CA 1
ATOM 580 C C . GLU A 1 73 ? -9.459 5.443 -9.145 1.00 97.38 73 GLU A C 1
ATOM 582 O O . GLU A 1 73 ? -9.772 6.291 -8.309 1.00 97.38 73 GLU A O 1
ATOM 587 N N . PHE A 1 74 ? -9.006 4.236 -8.793 1.00 97.81 74 PHE A N 1
ATOM 588 C CA . PHE A 1 74 ? -8.815 3.828 -7.400 1.00 97.81 74 PHE A CA 1
ATOM 589 C C . PHE A 1 74 ? -7.916 4.810 -6.631 1.00 97.81 74 PHE A C 1
ATOM 591 O O . PHE A 1 74 ? -8.303 5.297 -5.568 1.00 97.81 74 PHE A O 1
ATOM 598 N N . LEU A 1 75 ? -6.749 5.155 -7.186 1.00 97.50 75 LEU A N 1
ATOM 599 C CA . LEU A 1 75 ? -5.821 6.118 -6.584 1.00 97.50 75 LEU A CA 1
ATOM 600 C C . LEU A 1 75 ? -6.438 7.510 -6.434 1.00 97.50 75 LEU A C 1
ATOM 602 O O . LEU A 1 75 ? -6.204 8.178 -5.427 1.00 97.50 75 LEU A O 1
ATOM 606 N N . SER A 1 76 ? -7.229 7.947 -7.417 1.00 97.44 76 SER A N 1
ATOM 607 C CA . SER A 1 76 ? -7.932 9.228 -7.362 1.00 97.44 76 SER A CA 1
ATOM 608 C C . SER A 1 76 ? -8.889 9.277 -6.172 1.00 97.44 76 SER A C 1
ATOM 610 O O . SER A 1 76 ? -8.807 10.212 -5.373 1.00 97.44 76 SER A O 1
ATOM 612 N N . ARG A 1 77 ? -9.718 8.242 -5.992 1.00 97.75 77 ARG A N 1
ATOM 613 C CA . ARG A 1 77 ? -10.653 8.146 -4.860 1.00 97.75 77 ARG A CA 1
ATOM 614 C C . ARG A 1 77 ? -9.938 7.989 -3.520 1.00 97.75 77 ARG A C 1
ATOM 616 O O . ARG A 1 77 ? -10.352 8.585 -2.531 1.00 97.75 77 ARG A O 1
ATOM 623 N N . LEU A 1 78 ? -8.842 7.229 -3.490 1.00 97.19 78 LEU A N 1
ATOM 624 C CA . LEU A 1 78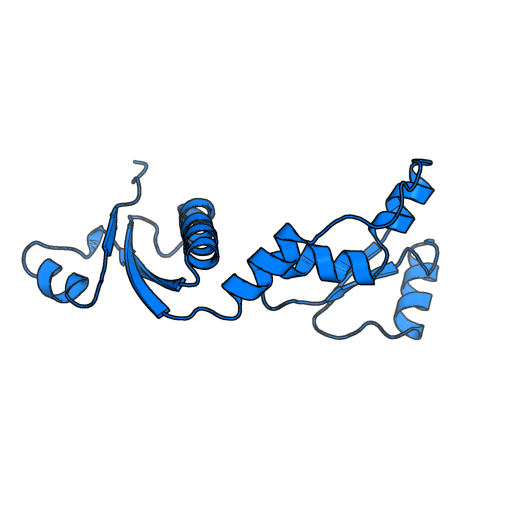 ? -8.016 7.042 -2.297 1.00 97.19 78 LEU A CA 1
ATOM 625 C C . LEU A 1 78 ? -7.405 8.365 -1.809 1.00 97.19 78 LEU A C 1
ATOM 627 O O . LEU A 1 78 ? -7.406 8.641 -0.611 1.00 97.19 78 LEU A O 1
ATOM 631 N N . LYS A 1 79 ? -6.877 9.177 -2.732 1.00 96.81 79 LYS A N 1
ATOM 632 C CA . LYS A 1 79 ? -6.205 10.447 -2.413 1.00 96.81 79 LYS A CA 1
ATOM 633 C C . LYS A 1 79 ? -7.177 11.603 -2.172 1.00 96.81 79 LYS A C 1
ATOM 635 O O . LYS A 1 79 ? -6.796 12.566 -1.514 1.00 96.81 79 LYS A O 1
ATOM 640 N N . ASN A 1 80 ? -8.415 11.504 -2.663 1.00 97.31 80 AS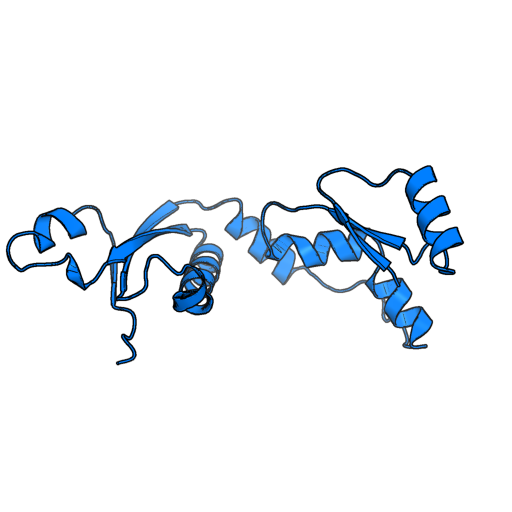N A N 1
ATOM 641 C CA . ASN A 1 80 ? -9.429 12.559 -2.566 1.00 97.31 80 ASN A CA 1
ATOM 642 C C . ASN A 1 80 ? -10.738 12.052 -1.923 1.00 97.31 80 ASN A C 1
ATOM 644 O O . ASN A 1 80 ? -11.784 12.061 -2.573 1.00 97.31 80 ASN A O 1
ATOM 648 N N . PRO A 1 81 ? -10.716 11.597 -0.657 1.00 97.31 81 PRO A N 1
ATOM 649 C CA . PRO A 1 81 ? -11.926 11.159 0.029 1.00 97.31 81 PRO A CA 1
ATOM 650 C C . PRO A 1 81 ? -12.864 12.344 0.312 1.00 97.31 81 PRO A C 1
ATOM 652 O O . PRO A 1 81 ? -12.421 13.426 0.693 1.00 97.31 81 PRO A O 1
ATOM 655 N N . THR A 1 82 ? -14.174 12.126 0.202 1.00 97.81 82 THR A N 1
ATOM 656 C CA . THR A 1 82 ? -15.209 13.149 0.460 1.00 97.81 82 THR A CA 1
ATOM 657 C C . THR A 1 82 ? -15.687 13.171 1.913 1.00 97.81 82 THR A C 1
ATOM 659 O O . THR A 1 82 ? -16.316 14.128 2.360 1.00 97.81 82 THR A O 1
ATOM 662 N N . ARG A 1 83 ? -15.389 12.111 2.670 1.00 97.00 83 ARG A N 1
ATOM 663 C CA . ARG A 1 83 ? -15.801 11.923 4.067 1.00 97.00 83 ARG A CA 1
ATOM 664 C C . ARG A 1 83 ? -14.818 11.035 4.818 1.00 97.00 83 ARG A C 1
ATOM 666 O O . ARG A 1 83 ? -14.095 10.251 4.206 1.00 97.00 83 ARG A O 1
ATOM 673 N N . THR A 1 84 ? -14.866 11.092 6.144 1.00 98.12 84 THR A N 1
ATOM 674 C CA . THR A 1 84 ? -14.046 10.255 7.029 1.00 98.12 84 THR A CA 1
ATOM 675 C C . THR A 1 84 ? -14.934 9.506 8.013 1.00 98.12 84 THR A C 1
ATOM 677 O O . THR A 1 84 ? -15.862 10.094 8.566 1.00 98.12 84 THR A O 1
ATOM 680 N N . VAL A 1 85 ? -14.638 8.228 8.248 1.00 98.00 85 VAL A N 1
ATOM 681 C CA . VAL A 1 85 ? -15.249 7.414 9.308 1.00 98.00 85 VAL A CA 1
ATOM 682 C C . VAL A 1 85 ? -14.166 6.870 10.226 1.00 98.00 85 VAL A C 1
ATOM 684 O O . VAL A 1 85 ? -13.096 6.487 9.757 1.00 98.00 85 VAL A O 1
ATOM 687 N N . ARG A 1 86 ? -14.441 6.824 11.529 1.00 98.31 86 ARG A N 1
ATOM 688 C CA . ARG A 1 86 ? -13.528 6.276 12.536 1.00 98.31 86 ARG A CA 1
ATOM 689 C C . ARG A 1 86 ? -13.942 4.857 12.885 1.00 98.31 86 ARG A C 1
ATOM 691 O O . ARG A 1 86 ? -15.074 4.636 13.314 1.00 98.31 86 ARG A O 1
ATOM 698 N N . VAL A 1 87 ? -13.044 3.897 12.702 1.00 98.06 87 VAL A N 1
ATOM 699 C CA . VAL A 1 87 ? -13.307 2.481 12.987 1.00 98.06 87 VAL A CA 1
ATOM 700 C C . VAL A 1 87 ? -12.312 1.981 14.022 1.00 98.06 87 VAL A C 1
ATOM 702 O O . VAL A 1 87 ? -11.105 2.074 13.822 1.00 98.06 87 VAL A O 1
ATOM 705 N N . GLY A 1 88 ? -12.808 1.438 15.130 1.00 96.44 88 GLY A N 1
ATOM 706 C CA . GLY A 1 88 ? -11.964 0.788 16.128 1.00 96.44 88 GLY A CA 1
ATOM 707 C C . GLY A 1 88 ? -11.577 -0.612 15.678 1.00 96.44 88 GLY A C 1
ATOM 708 O O . GLY A 1 88 ? -12.455 -1.444 15.463 1.00 96.44 88 GLY A O 1
ATOM 709 N N . LEU A 1 89 ? -10.281 -0.890 15.575 1.00 95.12 89 LEU A N 1
ATOM 710 C CA . LEU A 1 89 ? -9.753 -2.238 15.392 1.00 95.12 89 LEU A CA 1
ATOM 711 C C . LEU A 1 89 ? -9.343 -2.790 16.757 1.00 95.12 89 LEU A C 1
ATOM 713 O O . LEU A 1 89 ? -8.282 -2.445 17.278 1.00 95.12 89 LEU A O 1
ATOM 717 N N . VAL A 1 90 ? -10.192 -3.630 17.344 1.00 94.31 90 VAL A N 1
ATOM 718 C CA . VAL A 1 90 ? -9.940 -4.244 18.652 1.00 94.31 90 VAL A CA 1
ATOM 719 C C . VAL A 1 90 ? -9.173 -5.543 18.453 1.00 94.31 90 VAL A C 1
ATOM 721 O O . VAL A 1 90 ? -9.686 -6.462 17.821 1.00 94.31 90 VAL A O 1
ATOM 724 N N . GLY A 1 91 ? -7.967 -5.649 19.006 1.00 92.44 91 GLY A N 1
ATOM 725 C CA . GLY A 1 91 ? -7.145 -6.847 18.853 1.00 92.44 91 GLY A CA 1
ATOM 726 C C . GLY A 1 91 ? -6.125 -7.045 19.972 1.00 92.44 91 GLY A C 1
ATOM 727 O O . GLY A 1 91 ? -5.807 -6.120 20.716 1.00 92.44 91 GLY A O 1
ATOM 728 N N . LYS A 1 92 ? -5.580 -8.262 20.061 1.00 88.50 92 LYS A N 1
ATOM 729 C CA . LYS A 1 92 ? -4.572 -8.651 21.063 1.00 88.50 92 LYS A CA 1
ATOM 730 C C . LYS A 1 92 ? -3.197 -8.039 20.761 1.00 88.50 92 LYS A C 1
ATOM 732 O O . LYS A 1 92 ? -2.576 -7.434 21.624 1.00 88.50 92 LYS A O 1
ATOM 737 N N . TYR A 1 93 ? -2.763 -8.120 19.500 1.00 84.44 93 TYR A N 1
ATOM 738 C CA . TYR A 1 93 ? -1.428 -7.697 19.044 1.00 84.44 93 TYR A CA 1
ATOM 739 C C . TYR A 1 93 ? -1.421 -6.365 18.279 1.00 84.44 93 TYR A C 1
ATOM 741 O O . TYR A 1 93 ? -0.854 -6.272 17.197 1.00 84.44 93 TYR A O 1
ATOM 749 N N . VAL A 1 94 ? -2.079 -5.327 18.800 1.00 79.31 94 VAL A N 1
ATOM 750 C CA . VAL A 1 94 ? -2.173 -4.025 18.099 1.00 79.31 94 VAL A CA 1
ATOM 751 C C . VAL A 1 94 ? -0.842 -3.284 17.949 1.00 79.31 94 VAL A C 1
ATOM 753 O O . VAL A 1 94 ? -0.714 -2.435 17.071 1.00 79.31 94 VAL A O 1
ATOM 756 N N . GLU A 1 95 ? 0.150 -3.610 18.777 1.00 76.69 95 GLU A N 1
ATOM 757 C CA . GLU A 1 95 ? 1.504 -3.052 18.679 1.00 76.69 95 GLU A CA 1
ATOM 758 C C . GLU A 1 95 ? 2.265 -3.598 17.462 1.00 76.69 95 GLU A C 1
ATOM 760 O O . GLU A 1 95 ? 3.142 -2.927 16.918 1.00 76.69 95 GLU A O 1
ATOM 765 N N . LEU A 1 96 ? 1.893 -4.792 16.986 1.00 80.62 96 LEU A N 1
ATOM 766 C CA . LEU A 1 96 ? 2.444 -5.385 15.777 1.00 80.62 96 LEU A CA 1
ATOM 767 C C . LEU A 1 96 ? 1.553 -5.013 14.589 1.00 80.62 96 LEU A C 1
ATOM 769 O O . LEU A 1 96 ? 0.593 -5.712 14.273 1.00 80.62 96 LEU A O 1
ATOM 773 N N . GLN A 1 97 ? 1.895 -3.918 13.910 1.00 71.62 97 GLN A N 1
ATOM 774 C CA . GLN A 1 97 ? 1.169 -3.420 12.730 1.00 71.62 97 GLN A CA 1
ATOM 775 C C . GLN A 1 97 ? 0.926 -4.515 11.671 1.00 71.62 97 GLN A C 1
ATOM 777 O O . GLN A 1 97 ? -0.138 -4.568 11.053 1.00 71.62 97 GLN A O 1
ATOM 782 N N . ASP A 1 98 ? 1.874 -5.444 11.520 1.00 82.94 98 ASP A N 1
ATOM 783 C CA . ASP A 1 98 ? 1.784 -6.534 10.548 1.00 82.94 98 ASP A CA 1
ATOM 784 C C . ASP A 1 98 ? 0.741 -7.603 10.910 1.00 82.94 98 ASP A C 1
ATOM 786 O O . ASP A 1 98 ? 0.215 -8.264 10.013 1.00 82.94 98 ASP A O 1
ATOM 790 N N . ALA A 1 99 ? 0.367 -7.742 12.190 1.00 87.69 99 ALA A N 1
ATOM 791 C CA . ALA A 1 99 ? -0.602 -8.745 12.643 1.00 87.69 99 ALA A CA 1
ATOM 792 C C . ALA A 1 99 ? -1.982 -8.573 11.991 1.00 87.69 99 ALA A C 1
ATOM 794 O O . ALA A 1 99 ? -2.719 -9.543 11.815 1.00 87.69 99 ALA A O 1
ATOM 795 N N . TYR A 1 100 ? -2.319 -7.339 11.606 1.00 91.56 100 TYR A N 1
ATOM 796 C CA . TYR A 1 100 ? -3.608 -6.995 11.013 1.00 91.56 100 TYR A CA 1
ATOM 797 C C . TYR A 1 100 ? -3.476 -6.355 9.633 1.00 91.56 100 TYR A C 1
ATOM 799 O O . TYR A 1 100 ? -4.428 -5.732 9.162 1.00 91.56 100 TYR A O 1
ATOM 807 N N . LYS A 1 101 ? -2.335 -6.529 8.950 1.00 92.81 101 LYS A N 1
ATOM 808 C CA . LYS A 1 101 ? -2.060 -5.873 7.664 1.00 92.81 101 LYS A CA 1
ATOM 809 C C . LYS A 1 101 ? -3.182 -6.080 6.647 1.00 92.81 101 LYS A C 1
ATOM 811 O O . LYS A 1 101 ? -3.679 -5.110 6.088 1.00 92.81 101 LYS A O 1
ATOM 816 N N . SER A 1 102 ? -3.648 -7.316 6.468 1.00 94.12 102 SER A N 1
ATOM 817 C CA . SER A 1 102 ? -4.737 -7.622 5.529 1.00 94.12 102 SER A CA 1
ATOM 818 C C . SER A 1 102 ? -6.053 -6.919 5.884 1.00 94.12 102 SER A C 1
ATOM 820 O O . SER A 1 102 ? -6.781 -6.492 4.993 1.00 94.12 102 SER A O 1
ATOM 82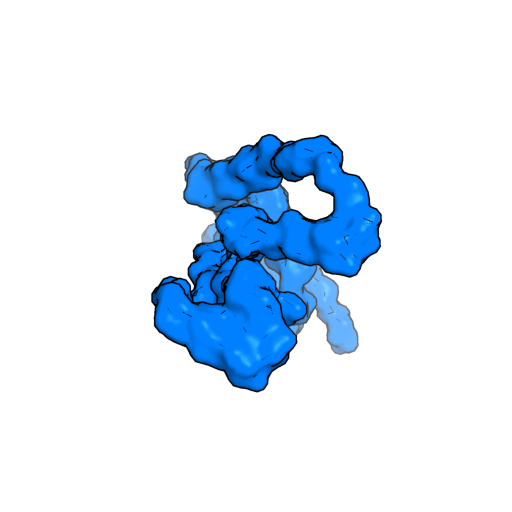2 N N . ILE A 1 103 ? -6.353 -6.765 7.178 1.00 94.69 103 ILE A N 1
ATOM 823 C CA . ILE A 1 103 ? -7.547 -6.050 7.647 1.00 94.69 103 ILE A CA 1
ATOM 824 C C . ILE A 1 103 ? -7.397 -4.551 7.364 1.00 94.69 103 ILE A C 1
ATOM 826 O O . ILE A 1 103 ? -8.304 -3.939 6.802 1.00 94.69 103 ILE A O 1
ATOM 830 N N . LEU A 1 104 ? -6.242 -3.969 7.689 1.00 94.81 104 LEU A N 1
ATOM 831 C CA . LEU A 1 104 ? -5.948 -2.560 7.426 1.00 94.81 104 LEU A CA 1
ATOM 832 C C . LEU A 1 104 ? -6.032 -2.227 5.927 1.00 94.81 104 LEU A C 1
ATOM 834 O O . LEU A 1 104 ? -6.689 -1.256 5.557 1.00 94.81 104 LEU A O 1
ATOM 838 N N . GLU A 1 105 ? -5.466 -3.064 5.054 1.00 96.75 105 GLU A N 1
ATOM 839 C CA . GLU A 1 105 ? -5.572 -2.868 3.599 1.00 96.75 105 GLU A CA 1
ATOM 840 C C . GLU A 1 105 ? -7.012 -3.021 3.093 1.00 96.75 105 GLU A C 1
ATOM 842 O O . GLU A 1 105 ? -7.449 -2.265 2.225 1.00 96.75 105 GLU A O 1
ATOM 847 N N . SER A 1 106 ? -7.800 -3.934 3.674 1.00 97.06 106 SER A N 1
ATOM 848 C CA . SER A 1 106 ? -9.217 -4.065 3.311 1.00 97.06 106 SER A CA 1
ATOM 849 C C . SER A 1 106 ? -10.016 -2.787 3.598 1.00 97.06 106 SER A C 1
ATOM 851 O O . SER A 1 106 ? -10.868 -2.409 2.791 1.00 97.06 106 SER A O 1
ATOM 853 N N . PHE A 1 107 ? -9.701 -2.071 4.686 1.00 97.62 107 PHE A N 1
ATOM 854 C CA . PHE A 1 107 ? -10.311 -0.775 4.983 1.00 97.62 107 PHE A CA 1
ATOM 855 C C . PHE A 1 107 ? -9.904 0.296 3.978 1.00 97.62 107 PHE A C 1
ATOM 857 O O . PHE A 1 107 ? -10.747 1.097 3.581 1.00 97.62 107 PHE A O 1
ATOM 864 N N . ILE A 1 108 ? -8.648 0.293 3.530 1.00 97.31 108 ILE A N 1
ATOM 865 C CA . ILE A 1 108 ? -8.180 1.214 2.492 1.00 97.31 108 ILE A CA 1
ATOM 866 C C . ILE A 1 108 ? -8.938 0.966 1.182 1.00 97.31 108 ILE A C 1
ATOM 868 O O . ILE A 1 108 ? -9.462 1.907 0.583 1.00 97.31 108 ILE A O 1
ATOM 872 N N . HIS A 1 109 ? -9.073 -0.299 0.772 1.00 97.69 109 HIS A N 1
ATOM 873 C CA . HIS A 1 109 ? -9.812 -0.678 -0.434 1.00 97.69 109 HIS A CA 1
ATOM 874 C C . HIS A 1 109 ? -11.296 -0.302 -0.349 1.00 97.69 109 HIS A C 1
ATOM 876 O O . HIS A 1 109 ? -11.837 0.315 -1.270 1.00 97.69 109 HIS A O 1
ATOM 882 N N . ALA A 1 110 ? -11.952 -0.642 0.763 1.00 97.69 110 ALA A N 1
ATOM 883 C CA . ALA A 1 110 ? -13.349 -0.294 0.998 1.00 97.69 110 ALA A CA 1
ATOM 884 C C . ALA A 1 110 ? -13.545 1.228 1.047 1.00 97.69 110 ALA A C 1
ATOM 886 O O . ALA A 1 110 ? -14.510 1.743 0.484 1.00 97.69 110 ALA A O 1
ATOM 887 N N . GLY A 1 111 ? -12.615 1.948 1.674 1.00 97.75 111 GLY A N 1
ATOM 888 C CA . GLY A 1 111 ? -12.606 3.401 1.738 1.00 97.75 111 GLY A CA 1
ATOM 889 C C . GLY A 1 111 ? -12.541 4.036 0.353 1.00 97.75 111 GLY A C 1
ATOM 890 O O . GLY A 1 111 ? -13.435 4.797 -0.012 1.00 97.75 111 GLY A O 1
ATOM 891 N N . ALA A 1 112 ? -11.557 3.654 -0.463 1.00 97.50 112 ALA A N 1
ATOM 892 C CA . ALA A 1 112 ? -11.418 4.151 -1.831 1.00 97.50 112 ALA A CA 1
ATOM 893 C C . ALA A 1 112 ? -12.651 3.833 -2.697 1.00 97.50 112 ALA A C 1
ATOM 895 O O . ALA A 1 112 ? -13.136 4.698 -3.424 1.00 97.50 112 ALA A O 1
ATOM 896 N N . ALA A 1 113 ? -13.225 2.630 -2.580 1.00 97.38 113 ALA A N 1
ATOM 897 C CA . ALA A 1 113 ? -14.448 2.270 -3.301 1.00 97.38 113 ALA A CA 1
ATOM 898 C C . ALA A 1 113 ? -15.649 3.166 -2.935 1.00 97.38 113 ALA A C 1
ATOM 900 O O . ALA A 1 113 ? -16.503 3.414 -3.785 1.00 97.38 113 ALA A O 1
ATOM 901 N N . ASN A 1 114 ? -15.687 3.675 -1.698 1.00 97.25 114 ASN A N 1
ATOM 902 C CA . ASN A 1 114 ? -16.755 4.513 -1.146 1.00 97.25 114 ASN A CA 1
ATOM 903 C C . ASN A 1 114 ? -16.403 6.010 -1.070 1.00 97.25 114 ASN A C 1
ATOM 905 O O . ASN A 1 114 ? -17.120 6.754 -0.386 1.00 97.25 114 ASN A O 1
ATOM 909 N N . GLU A 1 115 ? -15.295 6.428 -1.697 1.00 96.81 115 GLU A N 1
ATOM 910 C CA . GLU A 1 115 ? -14.721 7.781 -1.602 1.00 96.81 115 GLU A CA 1
ATOM 911 C C . GLU A 1 115 ? -14.648 8.288 -0.153 1.00 96.81 115 GLU A C 1
ATOM 913 O O . GLU A 1 115 ? -15.000 9.422 0.174 1.00 96.81 115 GLU A O 1
ATOM 918 N N . CYS A 1 116 ? -14.231 7.406 0.752 1.00 97.81 116 CYS A N 1
ATOM 919 C CA . CYS A 1 116 ? -14.231 7.625 2.186 1.00 97.81 116 CYS A CA 1
ATOM 920 C C . CYS A 1 116 ? -12.878 7.256 2.787 1.00 97.81 116 CYS A C 1
ATOM 922 O O . CYS A 1 116 ? -12.335 6.184 2.530 1.00 97.81 116 CYS A O 1
ATOM 924 N N . LYS A 1 117 ? -12.349 8.118 3.652 1.00 97.94 117 LYS A N 1
ATOM 925 C CA . LYS A 1 117 ? -11.198 7.783 4.480 1.00 97.94 117 LYS A CA 1
ATOM 926 C C . LYS A 1 117 ? -11.656 6.967 5.684 1.00 97.94 117 LYS A C 1
ATOM 928 O O . LYS A 1 117 ? -12.469 7.441 6.477 1.00 97.94 117 LYS A O 1
ATOM 933 N N . VAL A 1 118 ? -11.099 5.773 5.851 1.00 98.19 118 VAL A N 1
ATOM 934 C CA . VAL A 1 118 ? -11.266 4.993 7.081 1.00 98.1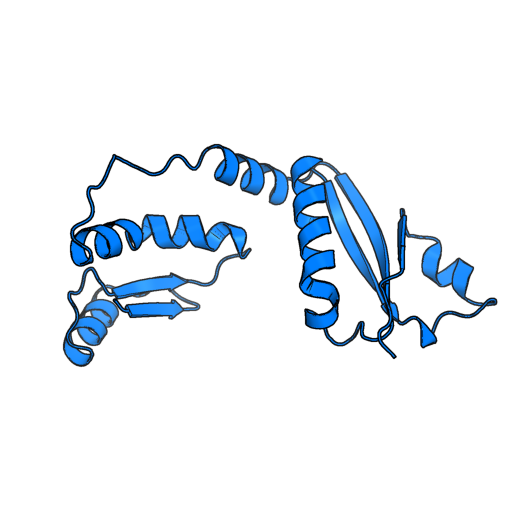9 118 VAL A CA 1
ATOM 935 C C . VAL A 1 118 ? -10.108 5.322 8.020 1.00 98.19 118 VAL A C 1
ATOM 937 O O . VAL A 1 118 ? -8.964 4.963 7.754 1.00 98.19 118 VAL A O 1
ATOM 940 N N . ASP A 1 119 ? -10.401 6.046 9.095 1.00 97.75 119 ASP A N 1
ATOM 941 C CA . ASP A 1 119 ? -9.473 6.328 10.190 1.00 97.75 119 ASP A CA 1
ATOM 942 C C . ASP A 1 119 ? -9.526 5.169 11.193 1.00 97.75 119 ASP A C 1
ATOM 944 O O . ASP A 1 119 ? -10.481 5.041 11.965 1.00 97.75 119 ASP A O 1
ATOM 948 N N . VAL A 1 120 ? -8.539 4.273 11.126 1.00 96.12 120 VAL A N 1
ATOM 949 C CA . VAL A 1 120 ? -8.499 3.083 11.980 1.00 96.12 120 VAL A CA 1
ATOM 950 C C . VAL A 1 120 ? -7.832 3.419 13.310 1.00 96.12 120 VAL A C 1
ATOM 952 O O . VAL A 1 120 ? -6.658 3.779 13.360 1.00 96.12 120 VAL A O 1
ATOM 955 N N . VAL A 1 121 ? -8.575 3.243 14.399 1.00 94.88 121 VAL A N 1
ATOM 956 C CA . VAL A 1 121 ? -8.078 3.386 15.769 1.00 94.88 121 VAL A CA 1
ATOM 957 C C . VAL A 1 121 ? -7.781 1.997 16.317 1.00 94.88 121 VAL A C 1
ATOM 959 O O . VAL A 1 121 ? -8.698 1.227 16.595 1.00 94.88 121 VAL A O 1
ATOM 962 N N . SER A 1 122 ? -6.505 1.660 16.475 1.00 93.25 122 SER A N 1
ATOM 963 C CA . SER A 1 122 ? -6.107 0.385 17.076 1.00 93.25 122 SER A CA 1
ATOM 964 C C . SER A 1 122 ? -6.369 0.388 18.582 1.00 93.25 122 SER A C 1
ATOM 966 O O . SER A 1 122 ? -5.918 1.282 19.298 1.00 93.25 122 SER A O 1
ATOM 968 N N . ILE A 1 123 ? -7.083 -0.624 19.074 1.00 92.81 123 ILE A N 1
ATOM 969 C CA . ILE A 1 123 ? -7.465 -0.756 20.481 1.00 92.81 123 ILE A CA 1
ATOM 970 C C . ILE A 1 123 ? -7.011 -2.118 20.992 1.00 92.81 123 ILE A C 1
ATOM 972 O O . ILE A 1 123 ? -7.408 -3.163 20.479 1.00 92.81 123 ILE A O 1
ATOM 976 N N . GLN A 1 124 ? -6.188 -2.106 22.034 1.00 92.50 124 GLN A N 1
ATOM 977 C CA . GLN A 1 124 ? -5.724 -3.330 22.671 1.00 92.50 124 GLN A CA 1
ATOM 978 C C . GLN A 1 124 ? -6.870 -3.973 23.455 1.00 92.50 124 GLN A C 1
ATOM 980 O O . GLN A 1 124 ? -7.438 -3.337 24.349 1.00 92.50 124 GLN A O 1
ATOM 985 N N . SER A 1 125 ? -7.207 -5.218 23.115 1.00 92.25 125 SER A N 1
ATOM 986 C CA . SER A 1 125 ? -8.330 -5.950 23.715 1.00 92.25 125 SER A CA 1
ATOM 987 C C . SER A 1 125 ? -8.214 -6.049 25.234 1.00 92.25 125 SER A C 1
ATOM 989 O O . SER A 1 125 ? -9.196 -5.837 25.936 1.00 92.25 125 SER A O 1
ATOM 991 N N . ASP A 1 126 ? -7.002 -6.282 25.740 1.00 90.62 126 ASP A N 1
ATOM 992 C CA . ASP A 1 126 ? -6.731 -6.530 27.164 1.00 90.62 126 ASP A CA 1
ATOM 993 C C . ASP A 1 126 ? -6.950 -5.284 28.035 1.00 90.62 126 ASP A C 1
ATOM 995 O O . ASP A 1 126 ? -7.070 -5.369 29.254 1.00 90.62 126 ASP A O 1
ATOM 999 N N . HIS A 1 127 ? -7.028 -4.107 27.409 1.00 91.31 127 HIS A N 1
ATOM 1000 C CA . HIS A 1 127 ? -7.281 -2.839 28.084 1.00 91.31 127 HIS A CA 1
ATOM 1001 C C . HIS A 1 127 ? -8.753 -2.412 28.027 1.00 91.31 127 HIS A C 1
ATOM 1003 O O . HIS A 1 127 ? -9.061 -1.279 28.418 1.00 91.31 127 HIS A O 1
ATOM 1009 N N . ILE A 1 128 ? -9.646 -3.248 27.493 1.00 93.06 128 ILE A N 1
ATOM 1010 C CA . ILE A 1 128 ? -11.090 -3.004 27.490 1.00 93.06 128 ILE A CA 1
ATOM 1011 C C . ILE A 1 128 ? -11.709 -3.718 28.691 1.00 93.06 128 ILE A C 1
ATOM 1013 O O . ILE A 1 128 ? -11.546 -4.923 28.864 1.00 93.06 128 ILE A O 1
ATOM 1017 N N . THR A 1 129 ? -12.453 -2.970 29.499 1.00 95.12 129 THR A N 1
ATOM 1018 C CA . THR A 1 129 ? -13.223 -3.493 30.631 1.00 95.12 129 THR A CA 1
ATOM 1019 C C . THR A 1 129 ? -14.660 -2.984 30.562 1.00 95.12 129 THR A C 1
ATOM 1021 O O . THR A 1 129 ? -14.952 -2.016 29.854 1.00 95.12 129 THR A O 1
ATOM 1024 N N . SER A 1 130 ? -15.570 -3.611 31.310 1.00 95.50 130 SER A N 1
ATOM 1025 C CA . SER A 1 130 ? -16.981 -3.203 31.374 1.00 95.50 130 SER A CA 1
ATOM 1026 C C . SER A 1 130 ? -17.157 -1.742 31.802 1.00 95.50 130 SER A C 1
ATOM 1028 O O . SER A 1 130 ? -18.107 -1.086 31.383 1.00 95.50 130 SER A O 1
ATOM 1030 N N . GLU A 1 131 ? -16.230 -1.217 32.601 1.00 96.44 131 GLU A N 1
ATOM 1031 C CA . GLU A 1 131 ? -16.265 0.143 33.136 1.00 96.44 131 GLU A CA 1
ATOM 1032 C C . GLU A 1 131 ? -15.755 1.185 32.132 1.00 96.44 131 GLU A C 1
ATOM 1034 O O . GLU A 1 131 ? -16.208 2.325 32.165 1.00 96.44 131 GLU A O 1
ATOM 1039 N N . ASN A 1 132 ? -14.823 0.821 31.239 1.00 95.88 132 ASN A N 1
ATOM 1040 C CA . ASN A 1 132 ? -14.162 1.776 30.338 1.00 95.88 132 ASN A CA 1
ATOM 1041 C C . ASN A 1 132 ? -14.604 1.676 28.867 1.00 95.88 132 ASN A C 1
ATOM 1043 O O . ASN A 1 132 ? -14.294 2.568 28.074 1.00 95.88 132 ASN A O 1
ATOM 1047 N N . VAL A 1 133 ? -15.327 0.612 28.494 1.00 95.00 133 VAL A N 1
ATOM 1048 C CA . VAL A 1 133 ? -15.711 0.325 27.103 1.00 95.00 133 VAL A CA 1
ATOM 1049 C C . VAL A 1 133 ? -16.495 1.473 26.469 1.00 95.00 133 VAL A C 1
ATOM 1051 O O . VAL A 1 133 ? -16.254 1.816 25.313 1.00 95.00 133 VAL A O 1
ATOM 1054 N N . HIS A 1 134 ? -17.391 2.111 27.228 1.00 94.81 134 HIS A N 1
ATOM 1055 C CA . HIS A 1 134 ? -18.194 3.221 26.724 1.00 94.81 134 HIS A CA 1
ATOM 1056 C C . HIS A 1 134 ? -17.306 4.400 26.315 1.00 94.81 134 HIS A C 1
ATOM 1058 O O . HIS A 1 134 ? -17.401 4.886 25.191 1.00 94.81 134 HIS A O 1
ATOM 1064 N N . ASP A 1 135 ? -16.381 4.800 27.187 1.00 94.56 135 ASP A N 1
ATOM 1065 C CA . ASP A 1 135 ? -15.473 5.910 26.916 1.00 94.56 135 ASP A CA 1
ATOM 1066 C C . ASP A 1 135 ? -14.477 5.614 25.799 1.00 94.56 135 ASP A C 1
ATOM 1068 O O . ASP A 1 135 ? -14.151 6.513 25.025 1.00 94.56 135 ASP A O 1
ATOM 1072 N N . LYS A 1 136 ? -14.010 4.366 25.685 1.00 92.69 136 LYS A N 1
ATOM 1073 C CA . LYS A 1 136 ? -13.066 3.974 24.631 1.00 92.69 136 LYS A CA 1
ATOM 1074 C C . LYS A 1 136 ? -13.694 3.906 23.242 1.00 92.69 136 LYS A C 1
ATOM 1076 O O . LYS A 1 136 ? -12.974 4.082 22.262 1.00 92.69 136 LYS A O 1
ATOM 1081 N N . LEU A 1 137 ? -14.996 3.634 23.147 1.00 95.38 137 LEU A N 1
ATOM 1082 C CA . LEU A 1 137 ? -15.676 3.416 21.867 1.00 95.38 137 LEU A CA 1
ATOM 1083 C C . LEU A 1 137 ? -16.604 4.566 21.442 1.00 95.38 137 LEU A C 1
ATOM 1085 O O . LEU A 1 137 ? -17.061 4.558 20.302 1.00 95.38 137 LEU A O 1
ATOM 1089 N N . LYS A 1 138 ? -16.874 5.558 22.306 1.00 95.31 138 LYS A N 1
ATOM 1090 C CA . LYS A 1 138 ? -17.885 6.610 22.057 1.00 95.31 138 LYS A CA 1
ATOM 1091 C C . LYS A 1 138 ? -17.690 7.424 20.775 1.00 95.31 138 LYS A C 1
ATOM 1093 O O . LYS A 1 138 ? -18.676 7.811 20.160 1.00 95.31 138 LYS A O 1
ATOM 1098 N N . ASP A 1 139 ? -16.444 7.663 20.365 1.00 95.50 139 ASP A N 1
ATOM 1099 C CA . ASP A 1 139 ? -16.121 8.500 19.198 1.00 95.50 139 ASP A CA 1
ATOM 1100 C C . ASP A 1 139 ? -15.963 7.691 17.897 1.00 95.50 139 ASP A C 1
ATOM 1102 O O . ASP A 1 139 ? -15.537 8.228 16.870 1.00 95.50 139 ASP A O 1
ATOM 1106 N N . LEU A 1 140 ? -16.259 6.388 17.934 1.00 97.56 140 LEU A N 1
ATOM 1107 C CA . LEU A 1 140 ? -16.130 5.493 16.789 1.00 97.56 140 LEU A CA 1
ATOM 1108 C C . LEU A 1 140 ? -17.459 5.353 16.046 1.00 97.56 140 LEU A C 1
ATOM 1110 O O . LEU A 1 140 ? -18.530 5.263 16.641 1.00 97.56 140 LEU A O 1
ATOM 1114 N N . ASN A 1 141 ? -17.382 5.258 14.722 1.00 97.56 141 ASN A N 1
ATOM 1115 C CA . ASN A 1 141 ? -18.525 4.965 13.858 1.00 97.56 141 ASN A CA 1
ATOM 1116 C C . ASN A 1 141 ? -18.732 3.458 13.648 1.00 97.56 141 ASN A C 1
ATOM 1118 O O . ASN A 1 141 ? -19.793 3.041 13.191 1.00 97.56 141 ASN A O 1
ATOM 1122 N N . GLY A 1 142 ? -17.723 2.644 13.961 1.00 97.06 142 GLY A N 1
ATOM 1123 C CA . GLY A 1 142 ? -17.786 1.192 13.859 1.00 97.06 142 GLY A CA 1
ATOM 1124 C C . GLY A 1 142 ? -16.663 0.519 14.637 1.00 97.06 142 GLY A C 1
ATOM 1125 O O . GLY A 1 142 ? -15.657 1.147 14.969 1.00 97.06 142 GLY A O 1
ATOM 1126 N N . VAL A 1 143 ? -16.838 -0.768 14.924 1.00 96.81 143 VAL A N 1
ATOM 1127 C CA . VAL A 1 143 ? -15.850 -1.587 15.631 1.00 96.81 143 VAL A CA 1
ATOM 1128 C C . VAL A 1 143 ? -15.676 -2.903 14.887 1.00 96.81 143 VAL A C 1
ATOM 1130 O O . VAL A 1 143 ? -16.656 -3.582 14.585 1.00 96.81 143 VAL A O 1
ATOM 1133 N N . LEU A 1 144 ? -14.426 -3.267 14.614 1.00 96.12 144 LEU A N 1
ATOM 1134 C CA . LEU A 1 144 ? -14.034 -4.583 14.133 1.00 96.12 144 LEU A CA 1
ATOM 1135 C C . LEU A 1 144 ? -13.245 -5.281 15.238 1.00 96.12 144 LEU A C 1
ATOM 1137 O O . LEU A 1 144 ? -12.181 -4.814 15.642 1.00 96.12 144 LEU A O 1
ATOM 1141 N N . VAL A 1 145 ? -13.767 -6.408 15.714 1.00 94.75 145 VAL A N 1
ATOM 1142 C CA . VAL A 1 145 ? -13.053 -7.279 16.651 1.00 94.75 145 VAL A CA 1
ATOM 1143 C C . VAL A 1 145 ? -12.216 -8.253 15.833 1.00 94.75 145 VAL A C 1
ATOM 1145 O O . VAL A 1 145 ? -12.752 -9.100 15.118 1.00 94.75 145 VAL A O 1
ATOM 1148 N N . ALA A 1 146 ? -10.899 -8.086 15.889 1.00 92.25 146 ALA A N 1
ATOM 1149 C CA . ALA A 1 146 ? -9.958 -8.920 15.167 1.00 92.25 146 ALA A CA 1
ATOM 1150 C C . ALA A 1 146 ? -9.847 -10.307 15.823 1.00 92.25 146 ALA A C 1
ATOM 1152 O O . ALA A 1 146 ? -9.987 -10.429 17.044 1.00 92.25 146 ALA A O 1
ATOM 1153 N N . PRO A 1 147 ? -9.572 -11.364 15.043 1.00 85.44 147 PRO A N 1
ATOM 1154 C CA . PRO A 1 147 ? -9.335 -12.685 15.604 1.00 85.44 147 PRO A CA 1
ATOM 1155 C C . PRO A 1 147 ? -8.090 -12.669 16.503 1.00 85.44 147 PRO A C 1
ATOM 1157 O O . PRO A 1 147 ? -7.042 -12.144 16.127 1.00 85.44 147 PRO A O 1
ATOM 1160 N N . GLY A 1 148 ? -8.201 -13.268 17.688 1.00 74.25 148 GLY A N 1
ATOM 1161 C CA . GLY A 1 148 ? -7.071 -13.541 18.572 1.00 74.25 148 GLY A CA 1
ATOM 1162 C C . GLY A 1 148 ? -6.632 -14.989 18.403 1.00 74.25 148 GLY A C 1
ATOM 1163 O O . GLY A 1 148 ? -7.412 -15.895 18.676 1.00 74.25 148 GLY A O 1
ATOM 1164 N N . PHE A 1 149 ? -5.407 -15.216 17.933 1.00 66.50 149 PHE A N 1
ATOM 1165 C CA . PHE A 1 149 ? -4.815 -16.553 17.941 1.00 66.50 149 PHE A CA 1
ATOM 1166 C C . PHE A 1 149 ? -4.163 -16.812 19.309 1.00 66.50 149 PHE A C 1
ATOM 1168 O O . PHE A 1 149 ? -3.379 -15.981 19.778 1.00 66.50 149 PHE A O 1
ATOM 1175 N N . GLY A 1 150 ? -4.487 -17.950 19.934 1.00 57.78 150 GLY A N 1
ATOM 1176 C CA . GLY A 1 150 ? -4.054 -18.331 21.288 1.00 57.78 150 GLY A CA 1
ATOM 1177 C C . GLY A 1 150 ? -5.055 -17.905 22.347 1.00 57.78 150 GLY A C 1
ATOM 1178 O O . GLY A 1 150 ? -4.607 -17.277 23.336 1.00 57.78 150 GLY A O 1
#

Foldseek 3Di:
DAEDEDQDDDDLVNLVVCCVVVVHDSLCHAYQHDDPDPLCRVVRRVVSVNVVVVCVVVVHDDPDDDPCPVSVLLVVLLVQAPEEFEEEEEAQPLVPCVVCVVVVVVQSSVQSVNSYHYHYHYHHNVPDDPVCPCVVPVRHPYYDYDDYDD

Radius of gyration: 21.51 Å; chains: 1; bounding box: 48×32×60 Å

pLDDT: mean 94.41, std 5.81, range [57.78, 98.31]

Sequence (150 aa):
ILVCRTEYPLNKEIRRKLALFCNVNINAVIEAIDVDTIYDVPLSLLKEGLDDIVLSKLRLPKNGEPDLTTWKEFLSRLKNPTRTVRVGLVGKYVELQDAYKSILESFIHAGAANECKVDVVSIQSDHITSENVHDKLKDLNGVLVAPGFG